Protein AF-A0A2B7ZLR1-F1 (afdb_monomer_lite)

Structure (mmCIF, N/CA/C/O backbone):
data_AF-A0A2B7ZLR1-F1
#
_entry.id   AF-A0A2B7ZLR1-F1
#
loop_
_atom_site.group_PDB
_atom_site.id
_atom_site.type_symbol
_atom_site.label_atom_id
_atom_site.label_alt_id
_atom_site.label_comp_id
_atom_site.label_asym_id
_atom_site.label_entity_id
_atom_site.label_seq_id
_atom_site.pdbx_PDB_ins_code
_atom_site.Cartn_x
_atom_site.Cartn_y
_atom_site.Cartn_z
_atom_site.occupancy
_atom_site.B_iso_or_equiv
_atom_site.auth_seq_id
_atom_site.auth_comp_id
_atom_site.auth_asym_id
_atom_site.auth_atom_id
_atom_site.pdbx_PDB_model_num
ATOM 1 N N . MET A 1 1 ? 18.781 6.162 -3.257 1.00 45.72 1 MET A N 1
ATOM 2 C CA . MET A 1 1 ? 18.415 7.201 -4.242 1.00 45.72 1 MET A CA 1
ATOM 3 C C . MET A 1 1 ? 18.124 8.462 -3.453 1.00 45.72 1 MET A C 1
ATOM 5 O O . MET A 1 1 ? 17.224 8.424 -2.629 1.00 45.72 1 MET A O 1
ATOM 9 N N . GLN A 1 2 ? 18.944 9.501 -3.582 1.00 50.00 2 GLN A N 1
ATOM 10 C CA . GLN A 1 2 ? 18.698 10.774 -2.900 1.00 50.00 2 GLN A CA 1
ATOM 11 C C . GLN A 1 2 ? 17.957 11.684 -3.877 1.00 50.00 2 GLN A C 1
ATOM 13 O O . GLN A 1 2 ? 18.389 11.842 -5.018 1.00 50.00 2 GLN A O 1
ATOM 18 N N . LEU A 1 3 ? 16.807 12.204 -3.454 1.00 76.31 3 LEU A N 1
ATOM 19 C CA . LEU A 1 3 ? 16.098 13.247 -4.191 1.00 76.31 3 LEU A CA 1
ATOM 20 C C . LEU A 1 3 ? 16.930 14.536 -4.113 1.00 76.31 3 LEU A C 1
ATOM 22 O O . LEU A 1 3 ? 17.571 14.786 -3.093 1.00 76.31 3 LEU A O 1
ATOM 26 N N . ASN A 1 4 ? 16.947 15.334 -5.182 1.00 88.06 4 ASN A N 1
ATOM 27 C CA . ASN A 1 4 ? 17.651 16.618 -5.164 1.00 88.06 4 ASN A CA 1
ATOM 28 C C . ASN A 1 4 ? 16.916 17.641 -4.272 1.00 88.06 4 ASN A C 1
ATOM 30 O O . ASN A 1 4 ? 15.737 17.473 -3.947 1.00 88.06 4 ASN A O 1
ATOM 34 N N . GLU A 1 5 ? 17.613 18.712 -3.888 1.00 89.12 5 GLU A N 1
ATOM 35 C CA . GLU A 1 5 ? 17.085 19.719 -2.957 1.00 89.12 5 GLU A CA 1
ATOM 36 C C . GLU A 1 5 ? 15.812 20.400 -3.468 1.00 89.12 5 GLU A C 1
ATOM 38 O O . GLU A 1 5 ? 14.880 20.614 -2.696 1.00 89.12 5 GLU A O 1
ATOM 43 N N . SER A 1 6 ? 15.726 20.697 -4.768 1.00 89.00 6 SER A N 1
ATOM 44 C CA . SER A 1 6 ? 14.547 21.350 -5.346 1.00 89.00 6 SER A CA 1
ATOM 45 C C . SER A 1 6 ? 13.306 20.458 -5.314 1.00 89.00 6 SER A C 1
ATOM 47 O O . SER A 1 6 ? 12.221 20.938 -4.994 1.00 89.00 6 SER A O 1
ATOM 49 N N . THR A 1 7 ? 13.461 19.159 -5.576 1.00 80.56 7 THR A N 1
ATOM 50 C CA . THR A 1 7 ? 12.368 18.181 -5.479 1.00 80.56 7 THR A CA 1
ATOM 51 C C . THR A 1 7 ? 11.940 18.007 -4.031 1.00 80.56 7 THR A C 1
ATOM 53 O O . THR A 1 7 ? 10.749 18.002 -3.739 1.00 80.56 7 THR A O 1
ATOM 56 N N . MET A 1 8 ? 12.902 17.906 -3.109 1.00 85.12 8 MET A N 1
ATOM 57 C CA . MET A 1 8 ? 12.597 17.801 -1.683 1.00 85.12 8 MET A CA 1
ATOM 58 C C . MET A 1 8 ? 11.850 19.043 -1.181 1.00 85.12 8 MET A C 1
ATOM 60 O O . MET A 1 8 ? 10.904 18.924 -0.407 1.00 85.12 8 MET A O 1
ATOM 64 N N . LYS A 1 9 ? 12.226 20.232 -1.669 1.00 87.88 9 LYS A N 1
ATOM 65 C CA . LYS A 1 9 ? 11.549 21.486 -1.339 1.00 87.88 9 LYS A CA 1
ATOM 66 C C . LYS A 1 9 ? 10.107 21.524 -1.854 1.00 87.88 9 LYS A C 1
ATOM 68 O O . LYS A 1 9 ? 9.221 21.819 -1.065 1.00 87.88 9 LYS A O 1
ATOM 73 N N . ASP A 1 10 ? 9.857 21.204 -3.126 1.00 80.88 10 ASP A N 1
ATOM 74 C CA . ASP A 1 10 ? 8.491 21.202 -3.689 1.00 80.88 10 ASP A CA 1
ATOM 75 C C . ASP A 1 10 ? 7.572 20.209 -2.960 1.00 80.88 10 ASP A C 1
ATOM 77 O O . ASP A 1 10 ? 6.433 20.537 -2.632 1.00 80.88 10 ASP A O 1
ATOM 81 N N . VAL A 1 11 ? 8.084 19.018 -2.633 1.00 78.06 11 VAL A N 1
ATOM 82 C CA . VAL A 1 11 ? 7.336 18.015 -1.862 1.00 78.06 11 VAL A CA 1
ATOM 83 C C . VAL A 1 11 ? 6.972 18.547 -0.476 1.00 78.06 11 VAL A C 1
ATOM 85 O O . VAL A 1 11 ? 5.810 18.448 -0.078 1.00 78.06 11 VAL A O 1
ATOM 88 N N . ASN A 1 12 ? 7.930 19.144 0.238 1.00 82.56 12 ASN A N 1
ATOM 89 C CA . ASN A 1 12 ? 7.690 19.703 1.569 1.00 82.56 12 ASN A CA 1
ATOM 90 C C . ASN A 1 12 ? 6.732 20.903 1.526 1.00 82.56 12 ASN A C 1
ATOM 92 O O . ASN A 1 12 ? 5.820 20.983 2.343 1.00 82.56 12 ASN A O 1
ATOM 96 N N . ASP A 1 13 ? 6.866 21.795 0.543 1.00 84.06 13 ASP A N 1
ATOM 97 C CA . ASP A 1 13 ? 5.972 22.947 0.386 1.00 84.06 13 ASP A CA 1
ATOM 98 C C . ASP A 1 13 ? 4.522 22.496 0.129 1.00 84.06 13 ASP A C 1
ATOM 100 O O . ASP A 1 13 ? 3.573 23.055 0.685 1.00 84.06 13 ASP A O 1
ATOM 104 N N . ARG A 1 14 ? 4.322 21.448 -0.683 1.00 75.75 14 ARG A N 1
ATOM 105 C CA . ARG A 1 14 ? 2.996 20.849 -0.914 1.00 75.75 14 ARG A CA 1
ATOM 106 C C . ARG A 1 14 ? 2.446 20.186 0.344 1.00 75.75 14 ARG A C 1
ATOM 108 O O . ARG A 1 14 ? 1.288 20.409 0.678 1.00 75.75 14 ARG A O 1
ATOM 115 N N . TYR A 1 15 ? 3.277 19.408 1.036 1.00 73.62 15 TYR A N 1
ATOM 116 C CA . TYR A 1 15 ? 2.946 18.724 2.289 1.00 73.62 15 TYR A CA 1
ATOM 117 C C . TYR A 1 15 ? 2.462 19.692 3.382 1.00 73.62 15 TYR A C 1
ATOM 119 O O . TYR A 1 15 ? 1.488 19.409 4.085 1.00 73.62 15 TYR A O 1
ATOM 127 N N . GLU A 1 16 ? 3.099 20.858 3.480 1.00 80.75 16 GLU A N 1
ATOM 128 C CA . GLU A 1 16 ? 2.726 21.917 4.419 1.00 80.75 16 GLU A CA 1
ATOM 129 C C . GLU A 1 16 ? 1.505 22.715 3.940 1.00 80.75 16 GLU A C 1
ATOM 131 O O . GLU A 1 16 ? 0.557 22.930 4.699 1.00 80.75 16 GLU A O 1
ATOM 136 N N . SER A 1 17 ? 1.478 23.130 2.668 1.00 76.31 17 SER A N 1
ATOM 137 C CA . SER A 1 17 ? 0.429 24.021 2.142 1.00 76.31 17 SER A CA 1
ATOM 138 C C . SER A 1 17 ? -0.969 23.404 2.137 1.00 76.31 17 SER A C 1
ATOM 140 O O . SER A 1 17 ? -1.950 24.128 2.310 1.00 76.31 17 SER A O 1
ATOM 142 N N . CYS A 1 18 ? -1.089 22.080 2.000 1.00 70.50 18 CYS A N 1
ATOM 143 C CA . CYS A 1 18 ? -2.378 21.396 2.096 1.00 70.50 18 CYS A CA 1
ATOM 144 C C . CYS A 1 18 ? -2.786 21.059 3.543 1.00 70.50 18 CYS A C 1
ATOM 146 O O . CYS A 1 18 ? -3.820 20.428 3.757 1.00 70.50 18 CYS A O 1
ATOM 148 N N . GLY A 1 19 ? -2.000 21.476 4.545 1.00 73.69 19 GLY A N 1
ATOM 149 C CA . GLY A 1 19 ? -2.261 21.218 5.963 1.00 73.69 19 GLY A CA 1
ATOM 150 C C . GLY A 1 19 ? -2.070 19.755 6.376 1.00 73.69 19 GLY A C 1
ATOM 151 O O . GLY A 1 19 ? -2.403 19.388 7.506 1.00 73.69 19 GLY A O 1
ATOM 152 N N . TYR A 1 20 ? -1.542 18.916 5.480 1.00 74.88 20 TYR A N 1
ATOM 153 C CA . TYR A 1 20 ? -1.347 17.490 5.720 1.00 74.88 20 TYR A CA 1
ATOM 154 C C . TYR A 1 20 ? -0.263 17.246 6.771 1.00 74.88 20 TYR A C 1
ATOM 156 O O . TYR A 1 20 ? -0.430 16.374 7.617 1.00 74.88 20 TYR A O 1
ATOM 164 N N . ALA A 1 21 ? 0.779 18.082 6.812 1.00 79.88 21 ALA A N 1
ATOM 165 C CA . ALA A 1 21 ? 1.806 18.032 7.849 1.00 79.88 21 ALA A CA 1
ATOM 166 C C . ALA A 1 21 ? 1.248 18.116 9.270 1.00 79.88 21 ALA A C 1
ATOM 168 O O . ALA A 1 21 ? 1.520 17.270 10.125 1.00 79.8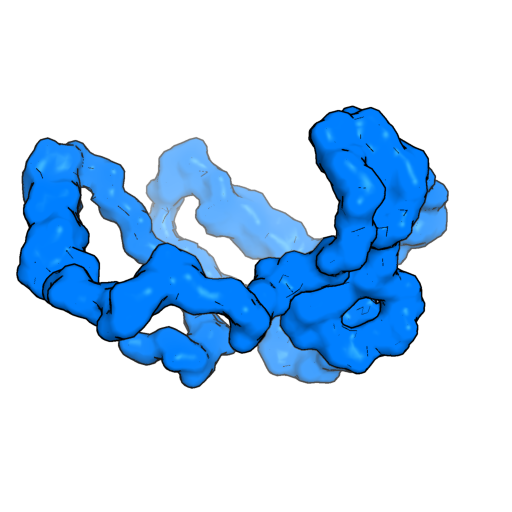8 21 ALA A O 1
ATOM 169 N N . LYS A 1 22 ? 0.402 19.121 9.501 1.00 80.12 22 LYS A N 1
ATOM 170 C CA . LYS A 1 22 ? -0.271 19.317 10.781 1.00 80.12 22 LYS A CA 1
ATOM 171 C C . LYS A 1 22 ? -1.220 18.160 11.089 1.00 80.12 22 LYS A C 1
ATOM 173 O O . LYS A 1 22 ? -1.206 17.646 12.201 1.00 80.12 22 LYS A O 1
ATOM 178 N N . PHE A 1 23 ? -2.008 17.734 10.102 1.00 78.75 23 PHE A N 1
ATOM 179 C CA . PHE A 1 23 ? -2.915 16.600 10.259 1.00 78.75 23 PHE A CA 1
ATOM 180 C C . PHE A 1 23 ? -2.171 15.329 10.681 1.00 78.75 23 PHE A C 1
ATOM 182 O O . PHE A 1 23 ? -2.597 14.675 11.623 1.00 78.75 23 PHE A O 1
ATOM 189 N N . MET A 1 24 ? -1.045 15.003 10.042 1.00 78.81 24 MET A N 1
ATOM 190 C CA . MET A 1 24 ? -0.262 13.806 10.356 1.00 78.81 24 MET A CA 1
ATOM 191 C C . MET A 1 24 ? 0.353 13.866 11.755 1.00 78.81 24 MET A C 1
ATOM 193 O O . MET A 1 24 ? 0.297 12.873 12.474 1.00 78.81 24 MET A O 1
ATOM 197 N N . ASN A 1 25 ? 0.878 15.022 12.170 1.00 80.00 25 ASN A N 1
ATOM 198 C CA . ASN A 1 25 ? 1.399 15.201 13.528 1.00 80.00 25 ASN A CA 1
ATOM 199 C C . ASN A 1 25 ? 0.307 15.036 14.595 1.00 80.00 25 ASN A C 1
ATOM 201 O O . ASN A 1 25 ? 0.551 14.399 15.613 1.00 80.00 25 ASN A O 1
ATOM 205 N N . ASP A 1 26 ? -0.895 15.557 14.342 1.00 76.94 26 ASP A N 1
ATOM 206 C CA . ASP A 1 26 ? -2.019 15.458 15.278 1.00 76.94 26 ASP A CA 1
ATOM 207 C C . ASP A 1 26 ? -2.647 14.043 15.273 1.00 76.94 26 ASP A C 1
ATOM 209 O O . ASP A 1 26 ? -3.070 13.538 16.312 1.00 76.94 26 ASP A O 1
ATOM 213 N N . ALA A 1 27 ? -2.720 13.388 14.107 1.00 74.31 27 ALA A N 1
ATOM 214 C CA . ALA A 1 27 ? -3.422 12.116 13.910 1.00 74.31 27 ALA A CA 1
ATOM 215 C C . ALA A 1 27 ? -2.570 10.870 14.201 1.00 74.31 27 ALA A C 1
ATOM 217 O O . ALA A 1 27 ? -3.120 9.838 14.582 1.00 74.31 27 ALA A O 1
ATOM 218 N N . LEU A 1 28 ? -1.247 10.935 14.009 1.00 73.50 28 LEU A N 1
ATOM 219 C CA . LEU A 1 28 ? -0.339 9.794 14.201 1.00 73.50 28 LEU A CA 1
ATOM 220 C C . LEU A 1 28 ? 0.370 9.795 15.559 1.00 73.50 28 LEU A C 1
ATOM 222 O O . LEU A 1 28 ? 1.235 8.952 15.807 1.00 73.50 28 LEU A O 1
ATOM 226 N N . GLN A 1 29 ? 0.017 10.718 16.452 1.00 76.06 29 GLN A N 1
ATOM 227 C CA . GLN A 1 29 ? 0.590 10.757 17.787 1.00 76.06 29 GLN A CA 1
ATOM 228 C C . GLN A 1 29 ? -0.013 9.657 18.667 1.00 76.06 29 GLN A C 1
ATOM 230 O O . GLN A 1 29 ? -1.219 9.598 18.906 1.00 76.06 29 GLN A O 1
ATOM 235 N N . PHE A 1 30 ? 0.856 8.787 19.180 1.00 67.12 30 PHE A N 1
ATOM 236 C CA . PHE A 1 30 ? 0.500 7.831 20.220 1.00 67.12 30 PHE A CA 1
ATOM 237 C C . PHE A 1 30 ? 0.941 8.377 21.587 1.00 67.12 30 PHE A C 1
ATOM 239 O O . PHE A 1 30 ? 2.076 8.821 21.733 1.00 67.12 30 PHE A O 1
ATOM 246 N N . THR A 1 31 ? 0.116 8.351 22.632 1.00 76.38 31 THR A N 1
ATOM 247 C CA . THR A 1 31 ? -1.273 7.861 22.718 1.00 76.38 31 THR A CA 1
ATOM 248 C C . THR A 1 31 ? -2.295 8.845 22.132 1.00 76.38 31 THR A C 1
ATOM 250 O O . THR A 1 31 ? -2.084 10.050 22.270 1.00 76.38 31 THR A O 1
ATOM 253 N N . PRO A 1 32 ? -3.429 8.374 21.574 1.00 71.06 32 PRO A N 1
ATOM 254 C CA . PRO A 1 32 ? -4.441 9.258 20.998 1.00 71.06 32 PRO A CA 1
ATOM 255 C C . PRO A 1 32 ? -4.998 10.235 22.041 1.00 71.06 32 PRO A C 1
ATOM 257 O O . PRO A 1 32 ? -5.531 9.822 23.070 1.00 71.06 32 PRO A O 1
ATOM 260 N N . THR A 1 33 ? -4.908 11.534 21.768 1.00 72.31 33 THR A N 1
ATOM 261 C CA . THR A 1 33 ? -5.387 12.611 22.655 1.00 72.31 33 THR A CA 1
ATOM 262 C C . THR A 1 33 ? -6.893 12.866 22.543 1.00 72.31 33 THR A C 1
ATOM 264 O O . THR A 1 33 ? -7.450 13.640 23.321 1.00 72.31 33 THR A O 1
ATOM 267 N N . GLY A 1 34 ? -7.577 12.222 21.593 1.00 76.25 34 GLY A N 1
ATOM 268 C CA . GLY A 1 34 ? -9.011 12.380 21.370 1.00 76.25 34 GLY A CA 1
ATOM 269 C C . GLY A 1 34 ? -9.483 11.751 20.060 1.00 76.25 34 GLY A C 1
ATOM 270 O O . GLY A 1 34 ? -8.812 10.895 19.485 1.00 76.25 34 GLY A O 1
ATOM 271 N N . LYS A 1 35 ? -10.660 12.176 19.584 1.00 75.88 35 LYS A N 1
ATOM 272 C CA . LYS A 1 35 ? -11.156 11.792 18.254 1.00 75.88 35 LYS A CA 1
ATOM 273 C C . LYS A 1 35 ? -10.233 12.365 17.179 1.00 75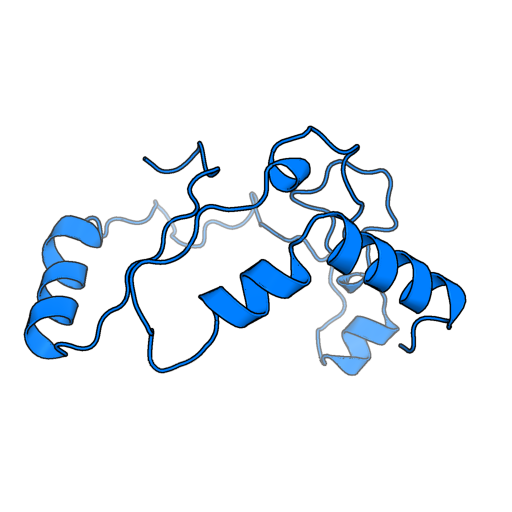.88 35 LYS A C 1
ATOM 275 O O . LYS A 1 35 ? -9.831 13.522 17.280 1.00 75.88 35 LYS A O 1
ATOM 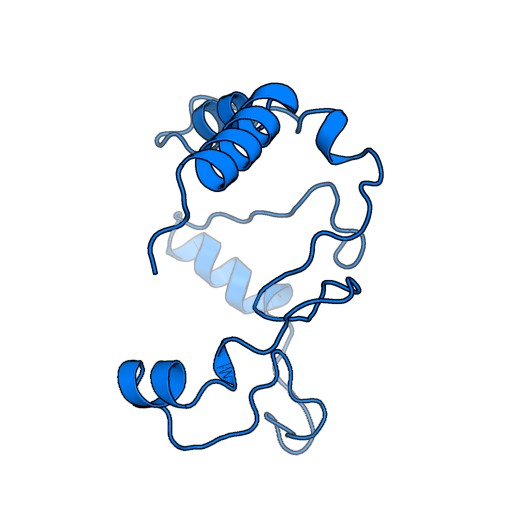280 N N . LEU A 1 36 ? -9.953 11.568 16.149 1.00 70.62 36 LEU A N 1
ATOM 281 C CA . LEU A 1 36 ? -9.149 12.009 15.013 1.00 70.62 36 LEU A CA 1
ATOM 282 C C . LEU A 1 36 ? -9.775 13.257 14.362 1.00 70.62 36 LEU A C 1
ATOM 284 O O . LEU A 1 36 ? -10.999 13.296 14.182 1.00 70.62 36 LEU A O 1
ATOM 288 N N . PRO A 1 37 ? -8.966 14.277 14.022 1.00 75.56 37 PRO A N 1
ATOM 289 C CA . PRO A 1 37 ? -9.458 15.450 13.313 1.00 75.56 37 PRO A CA 1
ATOM 290 C C . PRO A 1 37 ? -9.951 15.069 11.909 1.00 75.56 37 PRO A C 1
ATOM 292 O O . PRO A 1 37 ? -9.564 14.044 11.352 1.00 75.56 37 PRO A O 1
ATOM 295 N N . ALA A 1 38 ? -10.810 15.899 11.315 1.00 73.69 38 ALA A N 1
ATOM 296 C CA . ALA A 1 38 ? -11.192 15.731 9.914 1.00 73.69 38 ALA A CA 1
ATOM 297 C C . ALA A 1 38 ? -10.010 16.066 8.987 1.00 73.69 38 ALA A C 1
ATOM 299 O O . ALA A 1 38 ? -9.207 16.952 9.295 1.00 73.69 38 ALA A O 1
ATOM 300 N N . ALA A 1 39 ? -9.921 15.381 7.845 1.00 69.19 39 ALA A N 1
ATOM 301 C CA . ALA A 1 39 ? -8.887 15.650 6.852 1.00 69.19 39 ALA A CA 1
ATOM 302 C C . ALA A 1 39 ? -9.014 17.084 6.276 1.00 69.19 39 ALA A C 1
ATOM 304 O O . ALA A 1 39 ? -10.135 17.583 6.116 1.00 69.19 39 ALA A O 1
ATOM 305 N N . PRO A 1 40 ? -7.895 17.762 5.947 1.00 68.88 40 PRO A N 1
ATOM 306 C CA . PRO A 1 40 ? -7.919 19.089 5.330 1.00 68.88 40 PRO A CA 1
ATOM 307 C C . PRO A 1 40 ? -8.649 19.103 3.976 1.00 68.88 40 PRO A C 1
ATOM 309 O O . PRO A 1 40 ? -8.547 18.160 3.195 1.00 68.88 40 PRO A O 1
ATOM 312 N N . LYS A 1 41 ? -9.330 20.213 3.648 1.00 61.44 41 LYS A N 1
ATOM 313 C CA . LYS A 1 41 ? -10.118 20.358 2.404 1.00 61.44 41 LYS A CA 1
ATOM 314 C C . LYS A 1 41 ? -9.297 20.187 1.113 1.00 61.44 41 LYS A C 1
ATOM 316 O O . LYS A 1 41 ? -9.805 19.632 0.155 1.00 61.44 41 LYS A O 1
ATOM 321 N N . GLY A 1 42 ? -8.019 20.570 1.094 1.00 59.91 42 GLY A N 1
ATOM 322 C CA . GLY A 1 42 ? -7.168 20.412 -0.098 1.00 59.91 42 GLY A CA 1
ATOM 323 C C . GLY A 1 42 ? -6.842 18.957 -0.469 1.00 59.91 42 GLY A C 1
ATOM 324 O O . GLY A 1 42 ? -6.270 18.717 -1.524 1.00 59.91 42 GLY A O 1
ATOM 325 N N . VAL A 1 43 ? -7.198 17.987 0.383 1.00 57.94 43 VAL A N 1
ATOM 326 C CA . VAL A 1 43 ? -7.068 16.547 0.099 1.00 57.94 43 VAL A CA 1
ATOM 327 C C . VAL A 1 43 ? -8.234 16.034 -0.762 1.00 57.94 43 VAL A C 1
ATOM 329 O O . VAL A 1 43 ? -8.082 15.021 -1.439 1.00 57.94 43 VAL A O 1
ATOM 332 N N . VAL A 1 44 ? -9.388 16.722 -0.761 1.00 56.31 44 VAL A N 1
ATOM 333 C CA . VAL A 1 44 ? -10.582 16.326 -1.540 1.00 56.31 44 VAL A CA 1
ATOM 334 C C . VAL A 1 44 ? -10.681 17.003 -2.908 1.00 56.31 44 VAL A C 1
ATOM 336 O O . VAL A 1 44 ? -11.468 16.568 -3.747 1.00 56.31 44 VAL A O 1
ATOM 339 N N . ASP A 1 45 ? -9.894 18.052 -3.149 1.00 54.81 45 ASP A N 1
ATOM 340 C CA . ASP A 1 45 ? -9.873 18.753 -4.429 1.00 54.81 45 ASP A CA 1
ATOM 341 C C . ASP A 1 45 ? -9.065 17.931 -5.445 1.00 54.81 45 ASP A C 1
ATOM 343 O O . ASP A 1 45 ? -7.891 17.622 -5.226 1.00 54.81 45 ASP A O 1
ATOM 347 N N . PHE A 1 46 ? -9.707 17.537 -6.551 1.00 51.09 46 PHE A N 1
ATOM 348 C CA . PHE A 1 46 ? -9.116 16.692 -7.594 1.00 51.09 46 PHE A CA 1
ATOM 349 C C . PHE A 1 46 ? -7.810 17.303 -8.128 1.00 51.09 46 PHE A C 1
ATOM 351 O O . PHE A 1 46 ? -7.803 18.182 -8.989 1.00 51.09 46 PHE A O 1
ATOM 358 N N . CYS A 1 47 ? -6.685 16.799 -7.628 1.00 55.25 47 CYS A N 1
ATOM 359 C CA . CYS A 1 47 ? -5.376 17.010 -8.222 1.00 55.25 47 CYS A CA 1
ATOM 360 C C . CYS A 1 47 ? -5.264 16.175 -9.510 1.00 55.25 47 CYS A C 1
ATOM 362 O O . CYS A 1 47 ? -5.842 15.085 -9.582 1.00 55.25 47 CYS A O 1
ATOM 364 N N . PRO A 1 48 ? -4.491 16.613 -10.523 1.00 63.00 48 PRO A N 1
ATOM 365 C CA . PRO A 1 48 ? -4.070 15.699 -11.581 1.00 63.00 48 PRO A CA 1
ATOM 366 C C . PRO A 1 48 ? -3.402 14.467 -10.950 1.00 63.00 48 PRO A C 1
ATOM 368 O O . PRO A 1 48 ? -2.705 14.603 -9.941 1.00 63.00 48 PRO A O 1
ATOM 371 N N . TYR A 1 49 ? -3.616 13.274 -11.525 1.00 63.16 49 TYR A N 1
ATOM 372 C CA . TYR A 1 49 ? -3.030 12.036 -11.002 1.00 63.16 49 TYR A CA 1
ATOM 373 C C . TYR A 1 49 ? -1.522 12.221 -10.806 1.00 63.16 49 TYR A C 1
ATOM 375 O O . TYR A 1 49 ? -0.783 12.451 -11.765 1.00 63.16 49 TYR A O 1
ATOM 383 N N . LEU A 1 50 ? -1.064 12.136 -9.557 1.00 67.44 50 LEU A N 1
ATOM 384 C CA . LEU A 1 50 ? 0.363 12.110 -9.263 1.00 67.44 50 LEU A CA 1
ATOM 385 C C . LEU A 1 50 ? 0.915 10.777 -9.747 1.00 67.44 50 LEU A C 1
ATOM 387 O O . LEU A 1 50 ? 0.350 9.727 -9.441 1.00 67.44 50 LEU A O 1
ATOM 391 N N . TRP A 1 51 ? 2.004 10.805 -10.511 1.00 71.81 51 TRP A N 1
ATOM 392 C CA . TRP A 1 51 ? 2.674 9.576 -10.920 1.00 71.81 51 TRP A CA 1
ATOM 393 C C . TRP A 1 51 ? 3.279 8.870 -9.710 1.00 71.81 51 TRP A C 1
ATOM 395 O O . TRP A 1 51 ? 3.660 9.493 -8.720 1.00 71.81 51 TRP A O 1
ATOM 405 N N . ASN A 1 52 ? 3.326 7.546 -9.786 1.00 79.50 52 ASN A N 1
ATOM 406 C CA . ASN A 1 52 ? 3.846 6.692 -8.734 1.00 79.50 52 ASN A CA 1
ATOM 407 C C . ASN A 1 52 ? 4.873 5.751 -9.358 1.00 79.50 52 ASN A C 1
ATOM 409 O O . ASN A 1 52 ? 4.591 5.115 -10.365 1.00 79.50 52 ASN A O 1
ATOM 413 N N . VAL A 1 53 ? 6.028 5.591 -8.713 1.00 84.50 53 VAL A N 1
ATOM 414 C CA . VAL A 1 53 ? 7.062 4.617 -9.098 1.00 84.50 53 VAL A CA 1
ATOM 415 C C . VAL A 1 53 ? 6.528 3.188 -9.297 1.00 84.50 53 VAL A C 1
ATOM 417 O O . VAL A 1 53 ? 7.137 2.418 -10.042 1.00 84.50 53 VAL A O 1
ATOM 420 N N . LEU A 1 54 ? 5.407 2.845 -8.648 1.00 83.81 54 LEU A N 1
ATOM 421 C CA . LEU A 1 54 ? 4.700 1.564 -8.763 1.00 83.81 54 LEU A CA 1
ATOM 422 C C . LEU A 1 54 ? 3.761 1.464 -9.982 1.00 83.81 54 LEU A C 1
ATOM 424 O O . LEU A 1 54 ? 3.357 0.362 -10.346 1.00 83.81 54 LEU A O 1
ATOM 428 N N . GLY A 1 55 ? 3.371 2.584 -10.595 1.00 78.69 55 GLY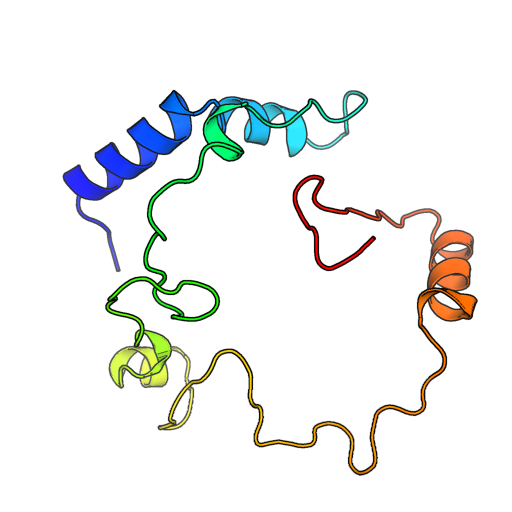 A N 1
ATOM 429 C CA . GLY A 1 55 ? 2.303 2.647 -11.594 1.00 78.69 55 GLY A CA 1
ATOM 430 C C . GLY A 1 55 ? 0.916 2.629 -10.964 1.00 78.69 55 GLY A C 1
ATOM 431 O O . GLY A 1 55 ? 0.409 3.674 -10.573 1.00 78.69 55 GLY A O 1
ATOM 432 N N . PHE A 1 56 ? 0.296 1.455 -10.844 1.00 73.00 56 PHE A N 1
ATOM 433 C CA . PHE A 1 56 ? -1.063 1.311 -10.303 1.00 73.00 56 PHE A CA 1
ATOM 434 C C . PHE A 1 56 ? -1.143 1.710 -8.808 1.00 73.00 56 PHE A C 1
ATOM 436 O O . PHE A 1 56 ? -0.211 1.403 -8.060 1.00 73.00 56 PHE A O 1
ATOM 443 N N . PRO A 1 57 ? -2.227 2.367 -8.332 1.00 68.94 57 PRO A N 1
ATOM 444 C CA . PRO A 1 57 ? -3.443 2.782 -9.050 1.00 68.94 57 PRO A CA 1
ATOM 445 C C . PRO A 1 57 ? -3.337 4.137 -9.770 1.00 68.94 57 PRO A C 1
ATOM 447 O O . PRO A 1 57 ? -4.339 4.639 -10.271 1.00 68.94 57 PRO A O 1
ATOM 450 N N . SER A 1 58 ? -2.151 4.752 -9.829 1.00 72.06 58 SER A N 1
ATOM 451 C CA . SER A 1 58 ? -1.981 6.009 -10.557 1.00 72.06 58 SER A CA 1
ATOM 452 C C . SER A 1 58 ? -2.110 5.793 -12.065 1.00 72.06 58 SER A C 1
ATOM 454 O O . SER A 1 58 ? -1.482 4.909 -12.646 1.00 72.06 58 SER A O 1
ATOM 456 N N . LEU A 1 59 ? -2.909 6.646 -12.705 1.00 69.88 59 LEU A N 1
ATOM 457 C CA . LEU A 1 59 ? -3.083 6.687 -14.159 1.00 69.88 59 LEU A CA 1
ATOM 458 C C . LEU A 1 59 ? -2.159 7.715 -14.834 1.00 69.88 59 LEU A C 1
ATOM 460 O O . LEU A 1 59 ? -2.324 8.024 -16.012 1.00 69.88 59 LEU A O 1
ATOM 464 N N . ALA A 1 60 ? -1.205 8.285 -14.097 1.00 73.31 60 ALA A N 1
ATOM 465 C CA . ALA A 1 60 ? -0.294 9.289 -14.630 1.00 73.31 60 ALA A CA 1
ATOM 466 C C . ALA A 1 60 ? 0.802 8.673 -15.523 1.00 73.31 60 ALA A C 1
ATOM 468 O O . ALA A 1 60 ? 1.211 7.526 -15.338 1.00 73.31 60 ALA A O 1
ATOM 469 N N . GLY A 1 61 ? 1.335 9.476 -16.452 1.00 72.00 61 GLY A N 1
ATOM 470 C CA . GLY A 1 61 ? 2.235 9.036 -17.532 1.00 72.00 61 GLY A CA 1
ATOM 471 C C . GLY A 1 61 ? 3.600 8.443 -17.131 1.00 72.00 61 GLY A C 1
ATOM 472 O O . GLY A 1 61 ? 4.259 7.848 -17.979 1.00 72.00 61 GLY A O 1
ATOM 473 N N . GLY A 1 62 ? 4.018 8.535 -15.864 1.00 73.19 62 GLY A N 1
ATOM 474 C CA . GLY A 1 62 ? 5.233 7.882 -15.352 1.00 73.19 62 GLY A CA 1
ATOM 475 C C . GLY A 1 62 ? 6.532 8.695 -15.462 1.00 73.19 62 GLY A C 1
ATOM 476 O O . GLY A 1 62 ? 6.493 9.867 -15.843 1.00 73.19 62 GLY A O 1
ATOM 477 N N . PRO A 1 63 ? 7.687 8.105 -15.075 1.00 78.25 63 PRO A N 1
ATOM 478 C CA . PRO A 1 63 ? 8.007 6.669 -15.112 1.00 78.25 63 PRO A CA 1
ATOM 479 C C . PRO A 1 63 ? 7.397 5.821 -13.981 1.00 78.25 63 PRO A C 1
ATOM 481 O O . PRO A 1 63 ? 7.437 6.191 -12.815 1.00 78.25 63 PRO A O 1
ATOM 484 N N . ASN A 1 64 ? 6.912 4.628 -14.340 1.00 81.62 64 ASN A N 1
ATOM 485 C CA . ASN A 1 64 ? 6.170 3.705 -13.462 1.00 81.62 64 ASN A CA 1
ATOM 486 C C . ASN A 1 64 ? 6.820 2.300 -13.392 1.00 81.62 64 ASN A C 1
ATOM 488 O O . ASN A 1 64 ? 6.141 1.290 -13.231 1.00 81.62 64 ASN A O 1
ATOM 492 N N . ASN A 1 65 ? 8.134 2.204 -13.618 1.00 86.69 65 ASN A N 1
ATOM 493 C CA . ASN A 1 65 ? 8.854 0.947 -13.858 1.00 86.69 65 ASN A CA 1
ATOM 494 C C . ASN A 1 65 ? 9.956 0.661 -12.824 1.00 86.69 65 ASN A C 1
ATOM 496 O O . ASN A 1 65 ? 10.899 -0.070 -13.127 1.00 86.69 65 ASN A O 1
ATOM 500 N N . TYR A 1 66 ? 9.881 1.236 -11.619 1.00 90.31 66 TYR A N 1
ATOM 501 C CA . TYR A 1 66 ? 10.984 1.174 -10.651 1.00 90.31 66 TYR A CA 1
ATOM 502 C C . TYR A 1 66 ? 11.414 -0.264 -10.330 1.00 90.31 66 TYR A C 1
ATOM 504 O O . TYR A 1 66 ? 12.596 -0.589 -10.415 1.00 90.31 66 TYR A O 1
ATOM 512 N N . PHE A 1 67 ? 10.452 -1.150 -10.065 1.00 92.19 67 PHE A N 1
ATOM 513 C CA . PHE A 1 67 ? 10.713 -2.564 -9.776 1.00 92.19 67 PHE A CA 1
ATOM 514 C C . PHE A 1 67 ? 11.050 -3.420 -11.009 1.00 92.19 67 PHE A C 1
ATOM 516 O O . PHE A 1 67 ? 11.453 -4.571 -10.857 1.00 92.19 67 PHE A O 1
ATOM 523 N N . ASN A 1 68 ? 10.954 -2.856 -12.216 1.00 91.44 68 ASN A N 1
ATOM 524 C CA . ASN A 1 68 ? 11.446 -3.473 -13.452 1.00 91.44 68 ASN A CA 1
ATOM 525 C C . ASN A 1 68 ? 12.898 -3.102 -13.775 1.00 91.44 68 ASN A C 1
ATOM 527 O O . ASN A 1 68 ? 13.461 -3.603 -14.748 1.00 91.44 68 ASN A O 1
ATOM 531 N N . ARG A 1 69 ? 13.537 -2.234 -12.983 1.00 93.38 69 ARG A N 1
ATOM 532 C CA . ARG A 1 69 ? 14.953 -1.926 -13.172 1.00 93.38 69 ARG A CA 1
ATOM 533 C C . ARG A 1 69 ? 15.831 -3.067 -12.663 1.00 93.38 69 ARG A C 1
ATOM 535 O O . ARG A 1 69 ? 15.658 -3.556 -11.547 1.00 93.38 69 ARG A O 1
ATOM 542 N N . THR A 1 70 ? 16.834 -3.438 -13.452 1.00 94.88 70 THR A N 1
ATOM 543 C CA . THR A 1 70 ? 17.757 -4.539 -13.132 1.00 94.88 70 THR A CA 1
ATOM 544 C C . THR A 1 70 ? 18.604 -4.271 -11.890 1.00 94.88 70 THR A C 1
ATOM 546 O O . THR A 1 70 ? 18.915 -5.200 -11.147 1.00 94.88 70 THR A O 1
ATOM 549 N N . ASP A 1 71 ? 18.967 -3.014 -11.633 1.00 95.50 71 ASP A N 1
ATOM 550 C CA . ASP A 1 71 ? 19.718 -2.620 -10.442 1.00 95.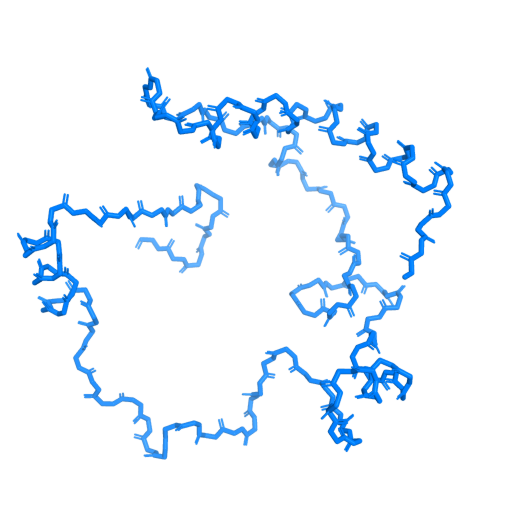50 71 ASP A CA 1
ATOM 551 C C . ASP A 1 71 ? 18.863 -2.701 -9.169 1.00 95.50 71 ASP A C 1
ATOM 553 O O . ASP A 1 71 ? 19.342 -3.176 -8.138 1.00 95.50 71 ASP A O 1
ATOM 557 N N . VAL A 1 72 ? 17.582 -2.327 -9.255 1.00 95.12 72 VAL A N 1
ATOM 558 C CA . VAL A 1 72 ? 16.611 -2.490 -8.162 1.00 95.12 72 VAL A CA 1
ATOM 559 C C . VAL A 1 72 ? 16.397 -3.971 -7.861 1.00 95.12 72 VAL A C 1
ATOM 561 O O . VAL A 1 72 ? 16.503 -4.360 -6.702 1.00 95.12 72 VAL A O 1
ATOM 564 N N . GLN A 1 73 ? 16.186 -4.803 -8.886 1.00 96.31 73 GLN A N 1
ATOM 565 C CA . GLN A 1 73 ? 16.007 -6.251 -8.721 1.00 96.31 73 GLN A CA 1
ATOM 566 C C . GLN A 1 73 ? 17.244 -6.925 -8.112 1.00 96.31 73 GLN A C 1
ATOM 568 O O . GLN A 1 73 ? 17.120 -7.696 -7.163 1.00 96.31 73 GLN A O 1
ATOM 573 N N . LYS A 1 74 ? 18.453 -6.576 -8.575 1.00 96.88 74 LYS A N 1
ATOM 574 C CA . LYS A 1 74 ? 19.700 -7.065 -7.962 1.00 96.88 74 LYS A CA 1
ATOM 575 C C . LYS A 1 74 ? 19.825 -6.655 -6.499 1.00 96.88 74 LYS A C 1
ATOM 577 O O . LYS A 1 74 ? 20.200 -7.478 -5.674 1.00 96.88 74 LYS A O 1
ATOM 582 N N . THR A 1 75 ? 19.512 -5.402 -6.177 1.00 97.12 75 THR A N 1
ATOM 583 C CA . THR A 1 75 ? 19.649 -4.882 -4.808 1.00 97.12 75 THR A CA 1
ATOM 584 C C . THR A 1 75 ? 18.630 -5.508 -3.853 1.00 97.12 75 THR A C 1
ATOM 586 O O . THR A 1 75 ? 18.951 -5.755 -2.695 1.00 97.12 75 THR A O 1
ATOM 589 N N . SER A 1 76 ? 17.413 -5.799 -4.325 1.00 94.75 76 SER A N 1
ATOM 590 C CA . SER A 1 76 ? 16.372 -6.467 -3.533 1.00 94.75 76 SER A CA 1
ATOM 591 C C . SER A 1 76 ? 16.495 -7.993 -3.503 1.00 94.75 76 SER A C 1
ATOM 593 O O . SER A 1 76 ? 15.674 -8.648 -2.864 1.00 94.75 76 SER A O 1
ATOM 595 N N . ASN A 1 77 ? 17.497 -8.564 -4.183 1.00 96.56 77 ASN A N 1
ATOM 596 C CA . ASN A 1 77 ? 17.628 -10.002 -4.431 1.00 96.56 77 ASN A CA 1
ATOM 597 C C . ASN A 1 77 ? 16.392 -10.616 -5.117 1.00 96.56 77 ASN A C 1
ATOM 599 O O . ASN A 1 77 ? 16.099 -11.799 -4.944 1.00 96.56 77 ASN A O 1
ATOM 603 N N . ALA A 1 78 ? 15.657 -9.822 -5.897 1.00 94.62 78 ALA A N 1
ATOM 604 C CA . ALA A 1 78 ? 14.582 -10.326 -6.733 1.00 94.62 78 ALA A CA 1
ATOM 605 C C . ALA A 1 78 ? 15.167 -10.931 -8.024 1.00 94.62 78 ALA A C 1
ATOM 607 O O . ALA A 1 78 ? 16.057 -10.332 -8.638 1.00 94.62 78 ALA A O 1
ATOM 608 N N . PRO A 1 79 ? 14.676 -12.097 -8.480 1.00 94.62 79 PRO A N 1
ATOM 609 C CA . PRO A 1 79 ? 15.051 -12.620 -9.787 1.00 94.62 79 PRO A CA 1
ATOM 610 C C . PRO A 1 79 ? 14.585 -11.666 -10.903 1.00 94.62 79 PRO A C 1
ATOM 612 O O . PRO A 1 79 ? 13.604 -10.940 -10.707 1.00 94.62 79 PRO A O 1
ATOM 615 N N . PRO A 1 80 ? 15.234 -11.683 -12.086 1.00 94.56 80 PRO A N 1
ATOM 616 C CA . PRO A 1 80 ? 14.761 -10.937 -13.246 1.00 94.56 80 PRO A CA 1
ATOM 617 C C . PRO A 1 80 ? 13.296 -11.254 -13.542 1.00 94.56 80 PRO A C 1
ATOM 619 O O . PRO A 1 80 ? 12.947 -12.396 -13.836 1.00 94.56 80 PRO A O 1
ATOM 622 N N . THR A 1 81 ? 12.433 -10.250 -13.426 1.00 89.69 81 THR A N 1
ATOM 623 C CA . THR A 1 81 ? 10.982 -10.424 -13.540 1.00 89.69 81 THR A CA 1
ATOM 624 C C . THR A 1 81 ? 10.322 -9.206 -14.174 1.00 89.69 81 THR A C 1
ATOM 626 O O . THR A 1 81 ? 10.908 -8.122 -14.209 1.00 89.69 81 THR A O 1
ATOM 629 N N . ASN A 1 82 ? 9.095 -9.391 -14.662 1.00 89.75 82 ASN A N 1
ATOM 630 C CA . ASN A 1 82 ? 8.213 -8.303 -15.063 1.00 89.75 82 ASN A CA 1
ATOM 631 C C . ASN A 1 82 ? 7.248 -7.999 -13.910 1.00 89.75 82 ASN A C 1
ATOM 633 O O . ASN A 1 82 ? 6.228 -8.666 -13.734 1.00 89.75 82 ASN A O 1
ATOM 637 N N . TYR A 1 83 ? 7.620 -7.021 -13.093 1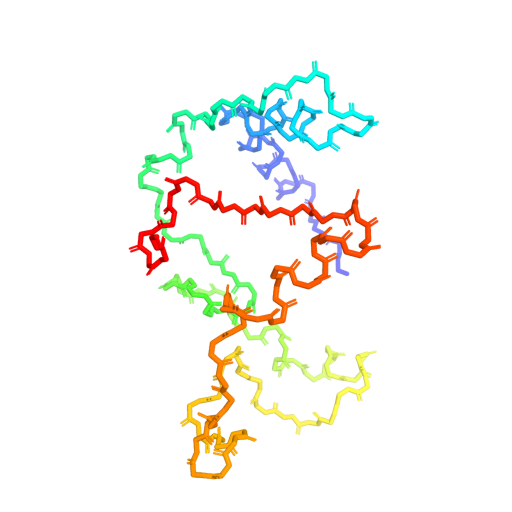.00 88.12 83 TYR A N 1
ATOM 638 C CA . TYR A 1 83 ? 6.859 -6.556 -11.947 1.00 88.12 83 TYR A CA 1
ATOM 639 C C . TYR A 1 83 ? 5.479 -6.024 -12.352 1.00 88.12 83 TYR A C 1
ATOM 641 O O . TYR A 1 83 ? 5.338 -5.247 -13.296 1.00 88.12 83 TYR A O 1
ATOM 649 N N . MET A 1 84 ? 4.476 -6.386 -11.556 1.00 84.81 84 MET A N 1
ATOM 650 C CA . MET A 1 84 ? 3.128 -5.826 -11.584 1.00 84.81 84 MET A CA 1
ATOM 651 C C . MET A 1 84 ? 2.605 -5.713 -10.149 1.00 84.81 84 MET A C 1
ATOM 653 O O . MET A 1 84 ? 2.879 -6.584 -9.326 1.00 84.81 84 MET A O 1
ATOM 657 N N . VAL A 1 85 ? 1.853 -4.649 -9.848 1.00 84.69 85 VAL A N 1
ATOM 658 C CA . VAL A 1 85 ? 1.303 -4.403 -8.497 1.00 84.69 85 VAL A CA 1
ATOM 659 C C . VAL A 1 85 ? 0.258 -5.456 -8.124 1.00 84.69 85 VAL A C 1
ATOM 661 O O . VAL A 1 85 ? 0.233 -5.945 -6.998 1.00 84.69 85 VAL A O 1
ATOM 664 N N . CYS A 1 86 ? -0.580 -5.833 -9.087 1.00 81.38 86 CYS A N 1
ATOM 665 C CA . CYS A 1 86 ? -1.575 -6.885 -8.943 1.00 81.38 86 CYS A CA 1
ATOM 666 C C . CYS A 1 86 ? -1.452 -7.838 -10.131 1.00 81.38 86 CYS A C 1
ATOM 668 O O . CYS A 1 86 ? -1.355 -7.391 -11.274 1.00 81.38 86 CYS A O 1
ATOM 670 N N . SER A 1 87 ? -1.481 -9.144 -9.867 1.00 77.44 87 SER A N 1
ATOM 671 C CA . SER A 1 87 ? -1.575 -10.146 -10.925 1.00 77.44 87 SER A CA 1
ATOM 672 C C . SER A 1 87 ? -3.034 -10.499 -11.160 1.00 77.44 87 SER A C 1
ATOM 674 O O . SER A 1 87 ? -3.679 -11.072 -10.290 1.00 77.44 87 SER A O 1
ATOM 676 N N . GLY A 1 88 ? -3.545 -10.180 -12.349 1.00 69.62 88 GLY A N 1
ATOM 677 C CA . GLY A 1 88 ? -4.815 -10.731 -12.834 1.00 69.62 88 GLY A CA 1
ATOM 678 C C . GLY A 1 88 ? -4.663 -12.115 -13.473 1.00 69.62 88 GLY A C 1
ATOM 679 O O . GLY A 1 88 ? -5.644 -12.687 -13.926 1.00 69.62 88 GLY A O 1
ATOM 680 N N . GLN A 1 89 ? -3.430 -12.622 -13.566 1.00 66.06 89 GLN A N 1
ATOM 681 C CA . GLN A 1 89 ? -3.087 -13.845 -14.298 1.00 66.06 89 GLN A CA 1
ATOM 682 C C . GLN A 1 89 ? -2.851 -15.044 -13.370 1.00 66.06 89 GLN A C 1
ATOM 684 O O . GLN A 1 89 ? -2.787 -16.173 -13.842 1.00 66.06 89 GLN A O 1
ATOM 689 N N . TYR A 1 90 ? -2.690 -14.811 -12.062 1.00 69.50 90 TYR A N 1
ATOM 690 C CA . TYR A 1 90 ? -2.469 -15.869 -11.078 1.00 69.50 90 TYR A CA 1
ATOM 691 C C . TYR A 1 90 ? -3.713 -16.085 -10.222 1.00 69.50 90 TYR A C 1
ATOM 693 O O . TYR A 1 90 ? -4.123 -15.209 -9.460 1.00 69.50 90 TYR A O 1
ATOM 701 N N . GLU A 1 91 ? -4.266 -17.293 -10.292 1.00 74.75 91 GLU A N 1
ATOM 702 C CA . GLU A 1 91 ? -5.240 -17.778 -9.321 1.00 74.75 91 GLU A CA 1
ATOM 703 C C . GLU A 1 91 ? -4.509 -18.144 -8.022 1.00 74.75 91 GLU A C 1
ATOM 705 O O . GLU A 1 91 ? -4.065 -19.276 -7.838 1.00 74.75 91 GLU A O 1
ATOM 710 N N . PHE A 1 92 ? -4.358 -17.179 -7.108 1.00 79.38 92 PHE A N 1
ATOM 711 C CA . PHE A 1 92 ? -3.788 -17.440 -5.776 1.00 79.38 92 PHE A CA 1
ATOM 712 C C . PHE A 1 92 ? -4.578 -18.505 -5.000 1.00 79.38 92 PHE A C 1
ATOM 714 O O . PHE A 1 92 ? -3.999 -19.257 -4.218 1.00 79.38 92 PHE A O 1
ATOM 721 N N . PHE A 1 93 ? -5.885 -18.593 -5.256 1.00 85.19 93 PHE A N 1
ATOM 722 C CA . PHE A 1 93 ? -6.760 -19.645 -4.758 1.00 85.19 93 PHE A CA 1
ATOM 723 C C . PHE A 1 93 ? -7.357 -20.401 -5.950 1.00 85.19 93 PHE A C 1
ATOM 725 O O . PHE A 1 93 ? -8.315 -19.907 -6.551 1.00 85.19 93 PHE A O 1
ATOM 732 N N . PRO A 1 94 ? -6.814 -21.580 -6.310 1.00 83.94 94 PRO A N 1
ATOM 733 C CA . PRO A 1 94 ? -7.394 -22.423 -7.349 1.00 83.94 94 PRO A CA 1
ATOM 734 C C . PRO A 1 94 ? -8.851 -22.764 -7.006 1.00 83.94 94 PRO A C 1
ATOM 736 O O . PRO A 1 94 ? -9.127 -23.411 -5.994 1.00 83.94 94 PRO A O 1
ATOM 739 N N . GLY A 1 95 ? -9.796 -22.300 -7.827 1.00 84.56 95 GLY A N 1
ATOM 740 C CA . GLY A 1 95 ? -11.234 -22.440 -7.553 1.00 84.56 95 GLY A CA 1
ATOM 741 C C . GLY A 1 95 ? -11.817 -21.436 -6.544 1.00 84.56 95 GLY A C 1
ATOM 742 O O . GLY A 1 95 ? -12.907 -21.679 -6.017 1.00 84.56 95 GLY A O 1
ATOM 743 N N . GLY A 1 96 ? -11.115 -20.326 -6.299 1.00 85.75 96 GLY A N 1
ATOM 744 C CA . GLY A 1 96 ? -11.550 -19.201 -5.471 1.00 85.75 96 GLY A CA 1
ATOM 745 C C . GLY A 1 96 ? -11.318 -19.385 -3.969 1.00 85.75 96 GLY A C 1
ATOM 746 O O . GLY A 1 96 ? -11.130 -20.495 -3.470 1.00 85.75 96 GLY A O 1
ATOM 747 N N . ASP A 1 97 ? -11.347 -18.273 -3.233 1.00 88.25 97 ASP A N 1
ATOM 748 C CA . ASP A 1 97 ? -11.368 -18.300 -1.771 1.00 88.25 97 ASP A CA 1
ATOM 749 C C . ASP A 1 97 ? -12.753 -18.764 -1.286 1.00 88.25 97 ASP A C 1
ATOM 751 O O . ASP A 1 97 ? -13.776 -18.154 -1.597 1.00 88.25 97 ASP A O 1
ATOM 755 N N . LYS A 1 98 ? -12.783 -19.876 -0.544 1.00 90.44 98 LYS A N 1
ATOM 756 C CA . LYS A 1 98 ? -14.003 -20.470 0.035 1.00 90.44 98 LYS A CA 1
ATOM 757 C C . LYS A 1 98 ? -14.147 -20.189 1.529 1.00 90.44 98 LYS A C 1
ATOM 759 O O . LYS A 1 98 ? -15.022 -20.762 2.181 1.00 90.44 98 LYS A O 1
ATOM 764 N N . SER A 1 99 ? -13.257 -19.382 2.097 1.00 89.25 99 SER A N 1
ATOM 765 C CA . SER A 1 99 ? -13.327 -19.009 3.498 1.00 89.25 99 SER A CA 1
ATOM 766 C C . SER A 1 99 ? -14.566 -18.152 3.770 1.00 89.25 99 SER A C 1
ATOM 768 O O . SER A 1 99 ? -15.073 -17.423 2.918 1.00 89.25 99 SER A O 1
ATOM 770 N N . THR A 1 100 ? -15.103 -18.267 4.982 1.00 90.25 100 THR A N 1
ATOM 771 C CA . THR A 1 100 ? -16.161 -17.358 5.429 1.00 90.25 100 THR A CA 1
ATOM 772 C C . THR A 1 100 ? -15.593 -15.948 5.578 1.00 90.25 100 THR A C 1
ATOM 774 O O . THR A 1 100 ? -14.476 -15.833 6.092 1.00 90.25 100 THR A O 1
ATOM 777 N N . PRO A 1 101 ? -16.362 -14.886 5.266 1.00 90.50 101 PRO A N 1
ATOM 778 C CA . PRO A 1 101 ? -15.902 -13.514 5.439 1.00 90.50 101 PRO A CA 1
ATOM 779 C C . PRO A 1 101 ? -15.307 -13.276 6.830 1.00 90.50 101 PRO A C 1
ATOM 781 O O . PRO A 1 101 ? -15.915 -13.607 7.855 1.00 90.50 101 PRO A O 1
ATOM 784 N N . SER A 1 102 ? -14.114 -12.684 6.865 1.00 91.25 102 SER A N 1
ATOM 785 C CA . SER A 1 102 ? -13.356 -12.452 8.100 1.00 91.25 102 SER A CA 1
ATOM 786 C C . SER A 1 102 ? -14.125 -11.602 9.120 1.00 91.25 102 SER A C 1
ATOM 788 O O . SER A 1 102 ? -13.955 -11.798 10.323 1.00 91.25 102 SER A O 1
ATOM 790 N N . GLY A 1 103 ? -15.027 -10.733 8.655 1.00 91.44 103 GLY A N 1
ATOM 791 C CA . GLY A 1 103 ? -15.897 -9.906 9.494 1.00 91.44 103 GLY A CA 1
ATOM 792 C C . GLY A 1 103 ? -16.925 -10.674 10.333 1.00 91.44 103 GLY A C 1
ATOM 793 O O . GLY A 1 103 ? -17.417 -10.126 11.312 1.00 91.44 103 GLY A O 1
ATOM 794 N N . LEU A 1 104 ? -17.243 -11.934 10.005 1.00 89.25 104 LEU A N 1
ATOM 795 C CA . LEU A 1 104 ? -18.310 -12.676 10.697 1.00 89.25 104 LEU A CA 1
ATOM 796 C C . LEU A 1 104 ? -17.838 -13.432 11.941 1.00 89.25 104 LEU A C 1
ATOM 798 O O . LEU A 1 104 ? -18.572 -13.521 12.921 1.00 89.25 104 LEU A O 1
ATOM 802 N N . ARG A 1 105 ? -16.643 -14.032 11.902 1.00 89.44 105 ARG A N 1
ATOM 803 C CA . ARG A 1 105 ? -16.133 -14.861 13.010 1.00 89.44 105 ARG A CA 1
ATOM 804 C C . ARG A 1 105 ? -14.681 -14.544 13.374 1.00 89.44 105 ARG A C 1
ATOM 806 O O . ARG A 1 105 ? -14.445 -14.299 14.555 1.00 89.44 105 ARG A O 1
ATOM 813 N N . PRO A 1 106 ? -13.708 -14.542 12.441 1.00 93.88 106 PRO A N 1
ATOM 814 C CA . PRO A 1 106 ? -12.316 -14.268 12.799 1.00 93.88 106 PRO A CA 1
ATOM 815 C C . PRO A 1 106 ? -12.106 -12.905 13.469 1.00 93.88 106 PRO A C 1
ATOM 817 O O . PRO A 1 106 ? -11.481 -12.845 14.525 1.00 93.88 106 PRO A O 1
ATOM 820 N N . LEU A 1 107 ? -12.659 -11.830 12.900 1.00 94.38 107 LEU A N 1
ATOM 821 C CA . LEU A 1 107 ? -12.441 -10.473 13.399 1.00 94.38 107 LEU A CA 1
ATOM 822 C C . LEU A 1 107 ? -13.068 -10.236 14.790 1.00 94.38 107 LEU A C 1
ATOM 824 O O . LEU A 1 107 ? -12.322 -9.814 15.674 1.00 94.38 107 LEU A O 1
ATOM 828 N N . PRO A 1 108 ? -14.351 -10.576 15.059 1.00 95.38 108 PRO A N 1
ATOM 829 C CA . PRO A 1 108 ? -14.912 -10.475 16.413 1.00 95.38 108 PRO A CA 1
ATOM 830 C C . PRO A 1 108 ? -14.102 -11.241 17.469 1.00 95.38 108 PRO A C 1
ATOM 832 O O . PRO A 1 108 ? -13.833 -10.725 18.548 1.00 95.38 108 PRO A O 1
ATOM 835 N N . ASN A 1 109 ? -13.629 -12.444 17.129 1.00 95.94 109 ASN A N 1
ATOM 836 C CA . ASN A 1 109 ? -12.852 -13.293 18.037 1.00 95.94 109 ASN A CA 1
ATOM 837 C C . ASN A 1 109 ? -11.512 -12.647 18.436 1.00 95.94 109 ASN A C 1
ATOM 839 O O . ASN A 1 109 ? -11.107 -12.718 19.596 1.00 95.94 109 ASN A O 1
ATOM 843 N N . VAL A 1 110 ? -10.829 -11.991 17.490 1.00 95.50 110 VAL A N 1
ATOM 844 C CA . VAL A 1 110 ? -9.578 -11.264 17.764 1.00 95.50 110 VAL A CA 1
ATOM 845 C C . VAL A 1 110 ? -9.837 -10.015 18.608 1.00 95.50 110 VAL A C 1
ATOM 847 O O . VAL A 1 110 ? -9.079 -9.767 19.547 1.00 95.50 110 VAL A O 1
ATOM 850 N N . ILE A 1 111 ? -10.915 -9.272 18.331 1.00 96.44 111 ILE A N 1
ATOM 851 C CA . ILE A 1 111 ? -11.308 -8.091 19.117 1.00 96.44 111 ILE A CA 1
ATOM 852 C C . ILE A 1 111 ? -11.509 -8.480 20.586 1.00 96.44 111 ILE A C 1
ATOM 854 O O . ILE A 1 111 ? -10.871 -7.901 21.465 1.00 96.44 111 ILE A O 1
ATOM 858 N N . GLU A 1 112 ? -12.331 -9.500 20.843 1.00 96.69 112 GLU A N 1
ATOM 859 C CA . GLU A 1 112 ? -12.672 -9.936 22.202 1.00 96.69 112 GLU A CA 1
ATOM 860 C C . GLU A 1 112 ? -11.463 -10.480 22.969 1.00 96.69 112 GLU A C 1
ATOM 862 O O . GLU A 1 112 ? -11.286 -10.177 24.147 1.00 96.69 112 GLU A O 1
ATOM 867 N N . LYS A 1 113 ? -10.606 -11.277 22.318 1.00 97.62 113 LYS A N 1
ATOM 868 C CA . LYS A 1 113 ? -9.485 -11.935 23.006 1.00 97.62 113 LYS A CA 1
ATOM 869 C C . LYS A 1 113 ? -8.290 -11.035 23.257 1.00 97.62 113 LYS A C 1
ATOM 871 O O . LYS A 1 113 ? -7.562 -11.262 24.218 1.00 97.62 113 LYS A O 1
ATOM 876 N N . THR A 1 114 ? -8.032 -10.081 22.366 1.00 95.88 114 THR A N 1
ATOM 877 C CA . THR A 1 114 ? -6.830 -9.243 22.465 1.00 95.88 114 THR A CA 1
ATOM 878 C C . THR A 1 114 ? -7.088 -7.948 23.215 1.00 95.88 114 THR A C 1
ATOM 880 O O . THR A 1 114 ? -6.150 -7.398 23.786 1.00 95.88 114 THR A O 1
ATOM 883 N N . ASN A 1 115 ? -8.329 -7.445 23.182 1.00 92.44 115 ASN A N 1
ATOM 884 C CA . ASN A 1 115 ? -8.692 -6.102 23.639 1.00 92.44 115 ASN A CA 1
ATOM 885 C C . ASN A 1 115 ? -7.732 -5.004 23.116 1.00 92.44 115 ASN A C 1
ATOM 887 O O . ASN A 1 115 ? -7.522 -3.978 23.758 1.00 92.44 115 ASN A O 1
ATOM 891 N N . ASN A 1 116 ? -7.097 -5.256 21.965 1.00 93.50 116 ASN A N 1
ATOM 892 C CA . ASN A 1 116 ? -6.031 -4.446 21.377 1.00 93.50 116 ASN A CA 1
ATOM 893 C C . ASN A 1 116 ? -6.117 -4.516 19.845 1.00 93.50 116 ASN A C 1
ATOM 895 O O . ASN A 1 116 ? -5.183 -4.922 19.156 1.00 93.50 116 ASN A O 1
ATOM 899 N N . THR A 1 117 ? -7.297 -4.202 19.311 1.00 91.69 117 THR A N 1
ATOM 900 C CA . THR A 1 117 ? -7.568 -4.185 17.870 1.00 91.69 117 THR A CA 1
ATOM 901 C C . THR A 1 117 ? -7.979 -2.778 17.454 1.00 91.69 117 THR A C 1
ATOM 903 O O . THR A 1 117 ? -8.896 -2.205 18.038 1.00 91.69 117 THR A O 1
ATOM 906 N N . ILE A 1 118 ? -7.317 -2.231 16.433 1.00 92.00 118 ILE A N 1
ATOM 907 C CA . ILE A 1 118 ? -7.658 -0.942 15.820 1.00 92.00 118 ILE A CA 1
ATOM 908 C C . ILE A 1 118 ? -8.226 -1.219 14.427 1.00 92.00 118 ILE A C 1
ATOM 910 O O . ILE A 1 118 ? -7.588 -1.901 13.627 1.00 92.00 118 ILE A O 1
ATOM 914 N N . ILE A 1 119 ? -9.411 -0.678 14.135 1.00 89.69 119 ILE A N 1
ATOM 915 C CA . ILE A 1 119 ? -10.020 -0.703 12.799 1.00 89.69 119 ILE A CA 1
ATOM 916 C C . ILE A 1 119 ? -9.975 0.719 12.245 1.00 89.69 119 ILE A C 1
ATOM 918 O O . ILE A 1 119 ? -10.544 1.634 12.837 1.00 89.69 119 ILE A O 1
ATOM 922 N N . GLY A 1 120 ? -9.284 0.901 11.121 1.00 89.12 120 GLY A N 1
ATOM 923 C CA . GLY A 1 120 ? -9.197 2.173 10.410 1.00 89.12 120 GLY A CA 1
ATOM 924 C C . GLY A 1 120 ? -9.826 2.062 9.027 1.00 89.12 120 GLY A C 1
ATOM 925 O O . GLY A 1 120 ? -9.588 1.086 8.320 1.00 89.12 120 GLY A O 1
ATOM 926 N N . HIS A 1 121 ? -10.607 3.068 8.643 1.00 86.50 121 HIS A N 1
ATOM 927 C CA . HIS A 1 121 ? -11.184 3.193 7.309 1.00 86.50 121 HIS A CA 1
ATOM 928 C C . HIS A 1 121 ? -11.010 4.632 6.814 1.00 86.50 121 HIS A C 1
ATOM 930 O O . HIS A 1 121 ? -11.160 5.586 7.583 1.00 86.50 121 HIS A O 1
ATOM 936 N N . GLY A 1 122 ? -10.640 4.787 5.543 1.00 78.38 122 GLY A N 1
ATOM 937 C CA . GLY A 1 122 ? -10.422 6.096 4.941 1.00 78.38 122 GLY A CA 1
ATOM 938 C C . GLY A 1 122 ? -11.751 6.751 4.591 1.00 78.38 122 GLY A C 1
ATOM 939 O O . GLY A 1 122 ? -12.498 6.215 3.792 1.00 78.38 122 GLY A O 1
ATOM 940 N N . ALA A 1 123 ? -12.022 7.947 5.114 1.00 76.25 123 ALA A N 1
ATOM 941 C CA . ALA A 1 123 ? -13.292 8.650 4.880 1.00 76.25 123 ALA A CA 1
ATOM 942 C C . ALA A 1 123 ? -13.570 9.029 3.406 1.00 76.25 123 ALA A C 1
ATOM 944 O O . ALA A 1 123 ? -14.663 9.492 3.093 1.00 76.25 123 ALA A O 1
ATOM 945 N N . LEU A 1 124 ? -12.577 8.884 2.524 1.00 71.12 124 LEU A N 1
ATOM 946 C CA . LEU A 1 124 ? -12.662 9.161 1.085 1.00 71.12 124 LEU A CA 1
ATOM 947 C C . LEU A 1 124 ? -12.509 7.889 0.239 1.00 71.12 124 LEU A C 1
ATOM 949 O O . LEU A 1 124 ? -12.327 7.978 -0.974 1.00 71.12 124 LEU A O 1
ATOM 953 N N . ASP A 1 125 ? -12.526 6.715 0.870 1.00 72.75 125 ASP A N 1
ATOM 954 C CA . ASP A 1 125 ? -12.633 5.447 0.165 1.00 72.75 125 ASP A CA 1
ATOM 955 C C . ASP A 1 125 ? -14.106 5.212 -0.186 1.00 72.75 125 ASP A C 1
ATOM 957 O O . ASP A 1 125 ? -14.967 5.154 0.685 1.00 72.75 125 ASP A O 1
ATOM 961 N N . PHE A 1 126 ? -14.398 5.132 -1.482 1.00 73.56 126 PHE A N 1
ATOM 962 C CA . PHE A 1 126 ? -15.746 4.885 -2.000 1.00 73.56 126 PHE A CA 1
ATOM 963 C C . PHE A 1 126 ? -15.928 3.440 -2.482 1.00 73.56 126 PHE A C 1
ATOM 965 O O . PHE A 1 126 ? -16.992 3.100 -2.998 1.00 73.56 126 PHE A O 1
ATOM 972 N N . LEU A 1 127 ? -14.894 2.597 -2.369 1.00 76.00 127 LEU A N 1
ATOM 973 C CA . LEU A 1 127 ? -14.962 1.197 -2.783 1.00 76.00 127 LEU A CA 1
ATOM 974 C C . LEU A 1 127 ? -15.439 0.292 -1.645 1.00 76.00 127 LEU A C 1
ATOM 976 O O . LEU A 1 127 ? -16.174 -0.664 -1.891 1.00 76.00 127 LEU A O 1
ATOM 980 N N . LEU A 1 128 ? -15.020 0.589 -0.417 1.00 77.19 128 LEU A N 1
ATOM 981 C CA . LEU A 1 128 ? -15.411 -0.134 0.790 1.00 77.19 128 LEU A CA 1
ATOM 982 C C . LEU A 1 128 ? -16.348 0.755 1.622 1.00 77.19 128 LEU A C 1
ATOM 984 O O . LEU A 1 128 ? -16.016 1.909 1.866 1.00 77.19 128 LEU A O 1
ATOM 988 N N . PHE A 1 129 ? -17.507 0.230 2.030 1.00 67.00 129 PHE A N 1
ATOM 989 C CA . PHE A 1 129 ? -18.556 0.936 2.784 1.00 67.00 129 PHE A CA 1
ATOM 990 C C . PHE A 1 129 ? -18.969 0.175 4.046 1.00 67.00 129 PHE A C 1
ATOM 992 O O . PHE A 1 129 ? -18.781 -1.065 4.082 1.00 67.00 129 PHE A O 1
#

Sequence (129 aa):
MQLNESTMKDVNDRYESCGYAKFMNDALQFTPTGKLPAAPKGVVDFCPYLWNVLGFPSLAGGPNNYFNRTDVQKTSNAPPTNYMVCSGQYEFFPGGDKSTPSGLRPLPNVIEKTNNTIIGHGALDFLLF

InterPro domains:
  IPR029058 Alpha/Beta hydrolase fold [G3DSA:3.40.50.1820] (2-128)
  IPR029058 Alpha/Beta hydrolase fold [SSF53474] (42-127)

Secondary structure (DSSP, 8-state):
-PPPHHHHHHHHHHHHHTTHHHHHHHHSPSSP-SSPPPPPGGGTS-PPPPP-TT-TT--S-----GGG-HHHHHHTTPPS----SS-SS--SSTT---SPPTTTTHHHHHHHHHS-------TT-SS--

Radius of gyration: 20.03 Å; chains: 1; bounding box: 38×46×41 Å

Organism: NCBI:txid73230

pLDDT: mean 80.52, std 11.54, range [45.72, 97.62]

Foldseek 3Di:
DDDDPVVVVVVVCVCVVQVVVVLCVQQVDPPNPDDRDDHGPVVVPDDQFDADCCGPPTPDPDPNCNVQDPVNCVVVVHDNDRDHPDDPPDPPPDVDDPDDPCVPPVVVVCCVPVVDDDDDDDPPDPPPD